Protein AF-A0A8H7Y942-F1 (afdb_monomer_lite)

pLDDT: mean 70.67, std 13.27, range [39.62, 90.75]

Structure (mmCIF, N/CA/C/O backbone):
data_AF-A0A8H7Y942-F1
#
_entry.id   AF-A0A8H7Y942-F1
#
loop_
_atom_site.group_PDB
_atom_site.id
_atom_site.type_symbol
_atom_site.label_atom_id
_atom_site.label_alt_id
_atom_site.label_comp_id
_atom_site.label_asym_id
_atom_site.label_entity_id
_atom_site.label_seq_id
_atom_site.pdbx_PDB_ins_code
_atom_site.Cartn_x
_atom_site.Cartn_y
_atom_site.Cartn_z
_atom_site.occupancy
_atom_site.B_iso_or_equiv
_atom_site.auth_seq_id
_atom_site.auth_comp_id
_atom_site.auth_asym_id
_atom_site.auth_atom_id
_atom_site.pdbx_PDB_model_num
ATOM 1 N N . MET A 1 1 ? -11.564 6.319 -14.218 1.00 43.53 1 MET A N 1
ATOM 2 C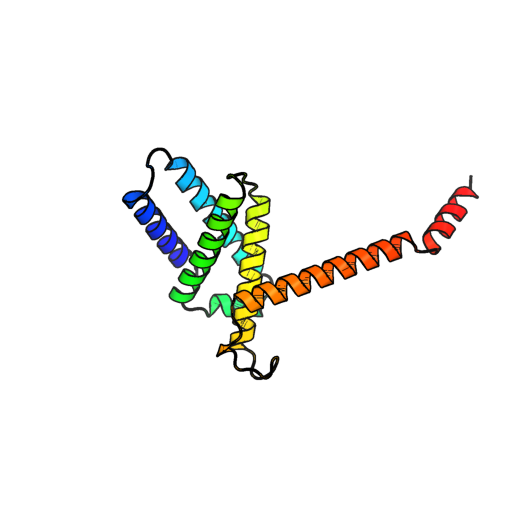 CA . MET A 1 1 ? -12.422 5.950 -13.073 1.00 43.53 1 MET A CA 1
ATOM 3 C C . MET A 1 1 ? -11.666 6.272 -11.795 1.00 43.53 1 MET A C 1
ATOM 5 O O . MET A 1 1 ? -10.476 5.981 -11.732 1.00 43.53 1 MET A O 1
ATOM 9 N N . SER A 1 2 ? -12.303 6.949 -10.839 1.00 56.00 2 SER A N 1
ATOM 10 C CA . SER A 1 2 ? -11.677 7.328 -9.568 1.00 56.00 2 SER A CA 1
ATOM 11 C C . SER A 1 2 ? -11.682 6.126 -8.617 1.00 56.00 2 SER A C 1
ATOM 13 O O . SER A 1 2 ? -12.746 5.606 -8.289 1.00 56.00 2 SER A O 1
ATOM 15 N N . TYR A 1 3 ? -10.504 5.684 -8.172 1.00 66.38 3 TYR A N 1
ATOM 16 C CA . TYR A 1 3 ? -10.335 4.639 -7.148 1.00 66.38 3 TYR A CA 1
ATOM 17 C C . TYR A 1 3 ? -10.719 5.126 -5.737 1.00 66.38 3 TYR A C 1
ATOM 19 O O . TYR A 1 3 ? -10.577 4.378 -4.776 1.00 66.38 3 TYR A O 1
ATOM 27 N N . SER A 1 4 ? -11.225 6.362 -5.614 1.00 75.56 4 SER A N 1
ATOM 28 C CA . SER A 1 4 ? -11.702 6.943 -4.355 1.00 75.56 4 SER A CA 1
ATOM 29 C C . SER A 1 4 ? -12.728 6.053 -3.664 1.00 75.56 4 SER A C 1
ATOM 31 O O . SER A 1 4 ? -12.601 5.826 -2.472 1.00 75.56 4 SER A O 1
ATOM 33 N N . HIS A 1 5 ? -13.676 5.475 -4.406 1.00 85.69 5 HIS A N 1
ATOM 34 C CA . HIS A 1 5 ? -14.710 4.623 -3.815 1.00 85.69 5 HIS A CA 1
ATOM 35 C C . HIS A 1 5 ? -14.133 3.349 -3.166 1.00 85.69 5 HIS A C 1
ATOM 37 O O . HIS A 1 5 ? -14.546 2.983 -2.073 1.00 85.69 5 HIS A O 1
ATOM 43 N N . VAL A 1 6 ? -13.115 2.725 -3.780 1.00 87.25 6 VAL A N 1
ATOM 44 C CA . VAL A 1 6 ? -12.409 1.565 -3.202 1.00 87.25 6 VAL A CA 1
ATOM 45 C C . VAL A 1 6 ? -11.711 1.951 -1.900 1.00 87.25 6 VAL A C 1
ATOM 47 O O . VAL A 1 6 ? -11.745 1.204 -0.926 1.00 87.25 6 VAL A O 1
ATOM 50 N N . MET A 1 7 ? -11.086 3.131 -1.868 1.00 86.25 7 MET A N 1
ATOM 51 C CA . MET A 1 7 ? -10.470 3.652 -0.647 1.00 86.25 7 MET A CA 1
ATOM 52 C C . MET A 1 7 ? -11.530 3.913 0.425 1.00 86.25 7 MET A C 1
ATOM 54 O O . MET A 1 7 ? -11.342 3.506 1.564 1.00 86.25 7 MET A O 1
ATOM 58 N N . ASP A 1 8 ? -12.658 4.526 0.076 1.00 89.25 8 ASP A N 1
ATOM 59 C CA . ASP A 1 8 ? -13.740 4.809 1.023 1.00 89.25 8 ASP A CA 1
ATOM 60 C C . ASP A 1 8 ? -14.307 3.518 1.642 1.00 89.25 8 ASP A C 1
ATOM 62 O O . ASP A 1 8 ? -14.486 3.448 2.860 1.00 89.25 8 ASP A O 1
ATOM 66 N N . GLU A 1 9 ? -14.486 2.460 0.844 1.00 90.56 9 GLU A N 1
ATOM 67 C CA . GLU A 1 9 ? -14.875 1.135 1.344 1.00 90.56 9 GLU A CA 1
ATOM 68 C C . GLU A 1 9 ? -13.851 0.541 2.316 1.00 90.56 9 GLU A C 1
ATOM 70 O O . GLU A 1 9 ? -14.219 0.068 3.391 1.00 90.56 9 GLU A O 1
ATOM 75 N N . ILE A 1 10 ? -12.559 0.583 1.974 1.00 90.75 10 ILE A N 1
ATOM 76 C CA . ILE A 1 10 ? -11.488 0.084 2.852 1.00 90.75 10 ILE A CA 1
ATOM 77 C C . ILE A 1 10 ? -11.493 0.831 4.183 1.00 90.75 10 ILE A C 1
ATOM 79 O O . ILE A 1 10 ? -11.322 0.226 5.240 1.00 90.75 10 ILE A O 1
ATOM 83 N N . PHE A 1 11 ? -11.690 2.147 4.148 1.00 88.38 11 PHE A N 1
ATOM 84 C CA . PHE A 1 11 ? -11.738 2.970 5.352 1.00 88.38 11 PHE A CA 1
ATOM 85 C C . PHE A 1 11 ? -12.940 2.631 6.218 1.00 88.38 11 PHE A C 1
ATOM 87 O O . PHE A 1 11 ? -12.789 2.473 7.430 1.00 88.38 11 PHE A O 1
ATOM 94 N N . ALA A 1 12 ? -14.109 2.465 5.601 1.00 89.12 12 ALA A N 1
ATOM 95 C CA . ALA A 1 12 ? -15.311 2.038 6.298 1.00 89.12 12 ALA A CA 1
ATOM 96 C C . ALA A 1 12 ? -15.106 0.673 6.975 1.00 89.12 12 ALA A C 1
ATOM 98 O O . ALA A 1 12 ? -15.397 0.531 8.162 1.00 89.12 12 ALA A O 1
ATOM 99 N N . GLU A 1 13 ? -14.528 -0.305 6.271 1.00 90.50 13 GLU A N 1
ATOM 100 C CA . GLU A 1 13 ? -14.240 -1.637 6.821 1.00 90.50 13 GLU A CA 1
ATOM 101 C C . GLU A 1 13 ? -13.231 -1.599 7.971 1.00 90.50 13 GLU A C 1
ATOM 103 O O . GLU A 1 13 ? -13.419 -2.258 8.995 1.00 90.50 13 GLU A O 1
ATOM 108 N N . ARG A 1 14 ? -12.159 -0.816 7.829 1.00 88.44 14 ARG A N 1
ATOM 109 C CA . ARG A 1 14 ? -11.140 -0.653 8.874 1.00 88.44 14 ARG A CA 1
ATOM 110 C C . ARG A 1 14 ? -11.722 0.002 10.118 1.00 88.44 14 ARG A C 1
ATOM 112 O O . ARG A 1 14 ? -11.481 -0.476 11.224 1.00 88.44 14 ARG A O 1
ATOM 119 N N . ASN A 1 15 ? -12.516 1.054 9.946 1.00 87.75 15 ASN A N 1
ATOM 120 C CA . ASN A 1 15 ? -13.180 1.715 11.061 1.00 87.75 15 ASN A CA 1
ATOM 121 C C . ASN A 1 15 ? -14.203 0.789 11.723 1.00 87.75 15 ASN A C 1
ATOM 123 O O . ASN A 1 15 ? -14.189 0.682 12.941 1.00 87.75 15 ASN A O 1
ATOM 127 N N . ALA A 1 16 ? -14.998 0.038 10.956 1.00 87.75 16 ALA A N 1
ATOM 128 C CA . ALA A 1 16 ? -15.921 -0.954 11.509 1.00 87.75 16 ALA A CA 1
ATOM 129 C C . ALA A 1 16 ? -15.196 -2.026 12.346 1.00 87.75 16 ALA A C 1
ATOM 131 O O . ALA A 1 16 ? -15.650 -2.370 13.436 1.00 87.75 16 ALA A O 1
ATOM 132 N N . ARG A 1 17 ? -14.029 -2.508 11.895 1.00 86.75 17 ARG A N 1
ATOM 133 C CA . ARG A 1 17 ? -13.192 -3.428 12.688 1.00 86.75 17 ARG A CA 1
ATOM 134 C C . ARG A 1 17 ? -12.679 -2.785 13.975 1.00 86.75 17 ARG A C 1
ATOM 136 O O . ARG A 1 17 ? -12.650 -3.450 15.005 1.00 86.75 17 ARG A O 1
ATOM 143 N N . PHE A 1 18 ? -12.288 -1.512 13.934 1.00 86.00 18 PHE A N 1
ATOM 144 C CA . PHE A 1 18 ? -11.877 -0.783 15.133 1.00 86.00 18 PHE A CA 1
ATOM 145 C C . PHE A 1 18 ? -13.041 -0.558 16.105 1.00 86.00 18 PHE A C 1
ATOM 147 O O . PHE A 1 18 ? -12.851 -0.702 17.305 1.00 86.00 18 PHE A O 1
ATOM 154 N N . GLU A 1 19 ? -14.250 -0.275 15.618 1.00 86.75 19 GLU A N 1
ATOM 155 C CA . GLU A 1 19 ? -15.450 -0.207 16.467 1.00 86.75 19 GLU A CA 1
ATOM 156 C C . GLU A 1 19 ? -15.753 -1.544 17.153 1.00 86.75 19 GLU A C 1
ATOM 158 O O . GLU A 1 19 ? -16.246 -1.570 18.275 1.00 86.75 19 GLU A O 1
ATOM 163 N N . GLN A 1 20 ? -15.459 -2.660 16.484 1.00 88.88 20 GLN A N 1
ATOM 164 C CA . GLN A 1 20 ? -15.760 -3.994 16.995 1.00 88.88 20 GLN A CA 1
ATOM 165 C C . GLN A 1 20 ? -14.692 -4.541 17.957 1.00 88.88 20 GLN A C 1
ATOM 167 O O . GLN A 1 20 ? -15.027 -5.264 18.894 1.00 88.88 20 GLN A O 1
ATOM 172 N N . TYR A 1 21 ? -13.413 -4.242 17.710 1.00 85.12 21 TYR A N 1
ATOM 173 C CA . TYR A 1 21 ? -12.281 -4.890 18.391 1.00 85.12 21 TYR A CA 1
ATOM 174 C C . TYR A 1 21 ? -11.227 -3.917 18.940 1.00 85.12 21 TYR A C 1
ATOM 176 O O . TYR A 1 21 ? -10.249 -4.346 19.553 1.00 85.12 21 TYR A O 1
ATOM 184 N N . GLY A 1 22 ? -11.365 -2.621 18.670 1.00 80.06 22 GLY A N 1
ATOM 185 C CA . GLY A 1 22 ? -10.378 -1.605 19.010 1.00 80.06 22 GLY A CA 1
ATOM 186 C C . GLY A 1 22 ? -10.421 -1.166 20.473 1.00 80.06 22 GLY A C 1
ATOM 187 O O . GLY A 1 22 ? -11.386 -1.376 21.200 1.00 80.06 22 GLY A O 1
ATOM 188 N N . ILE A 1 23 ? -9.346 -0.501 20.897 1.00 86.88 23 ILE A N 1
ATOM 189 C CA . ILE A 1 23 ? -9.278 0.204 22.183 1.00 86.88 23 ILE A CA 1
ATOM 190 C C . ILE A 1 23 ? -9.748 1.636 21.923 1.00 86.88 23 ILE A C 1
ATOM 192 O O . ILE A 1 23 ? -9.014 2.412 21.309 1.00 86.88 23 ILE A O 1
ATOM 196 N N . HIS A 1 24 ? -10.967 1.983 22.342 1.00 79.62 24 HIS A N 1
ATOM 197 C CA . HIS A 1 24 ? -11.616 3.254 21.991 1.00 79.62 24 HIS A CA 1
ATOM 198 C C . HIS A 1 24 ? -10.820 4.491 22.438 1.00 79.62 24 HIS A C 1
ATOM 200 O O . HIS A 1 24 ? -10.828 5.503 21.740 1.00 79.62 24 HIS A O 1
ATOM 206 N N . GLU A 1 25 ? -10.058 4.401 23.527 1.00 83.44 25 GLU A N 1
ATOM 207 C CA . GLU A 1 25 ? -9.155 5.449 24.020 1.00 83.44 25 GLU A CA 1
ATOM 208 C C . GLU A 1 25 ? -8.029 5.780 23.024 1.00 83.44 25 GLU A C 1
ATOM 210 O O . GLU A 1 25 ? -7.430 6.850 23.091 1.00 83.44 25 GLU A O 1
ATOM 215 N N . LYS A 1 26 ? -7.751 4.885 22.067 1.00 83.94 26 LYS A N 1
ATOM 216 C CA . LYS A 1 26 ? -6.780 5.085 20.979 1.00 83.94 26 LYS A CA 1
ATOM 217 C C . LYS A 1 26 ? -7.424 5.535 19.664 1.00 83.94 26 LYS A C 1
ATOM 219 O O . LYS A 1 26 ? -6.734 5.586 18.648 1.00 83.94 26 LYS A O 1
ATOM 224 N N . ARG A 1 27 ? -8.722 5.865 19.647 1.00 84.38 27 ARG A N 1
ATOM 225 C CA . ARG A 1 27 ? -9.469 6.223 18.423 1.00 84.38 27 ARG A CA 1
ATOM 226 C C . ARG A 1 27 ? -8.834 7.364 17.640 1.00 84.38 27 ARG A C 1
ATOM 228 O O . ARG A 1 27 ? -8.761 7.296 16.420 1.00 84.38 27 ARG A O 1
ATOM 235 N N . GLU A 1 28 ? -8.363 8.395 18.328 1.00 84.94 28 GLU A N 1
ATOM 236 C CA . GLU A 1 28 ? -7.724 9.541 17.678 1.00 84.94 28 GLU A CA 1
ATOM 237 C C . GLU A 1 28 ? -6.432 9.129 16.956 1.00 84.94 28 GLU A C 1
ATOM 239 O O . GLU A 1 28 ? -6.238 9.455 15.788 1.00 84.94 28 GLU A O 1
ATOM 244 N N . GLN A 1 29 ? -5.596 8.316 17.610 1.00 82.38 29 GLN A N 1
ATOM 245 C CA . GLN A 1 29 ? -4.364 7.776 17.023 1.00 82.38 29 GLN A CA 1
ATOM 246 C C . GLN A 1 29 ? -4.660 6.837 15.847 1.00 82.38 29 GLN A C 1
ATOM 248 O O . GLN A 1 29 ? -3.972 6.884 14.830 1.00 82.38 29 GLN A O 1
ATOM 253 N N . TRP A 1 30 ? -5.699 6.008 15.972 1.00 84.56 30 TRP A N 1
ATOM 254 C CA . TRP A 1 30 ? -6.171 5.125 14.908 1.00 84.56 30 TRP A CA 1
ATOM 255 C C . TRP A 1 30 ? -6.632 5.908 13.675 1.00 84.56 30 TRP A C 1
ATOM 257 O O . TRP A 1 30 ? -6.202 5.610 12.561 1.00 84.56 30 TRP A O 1
ATOM 267 N N . ASN A 1 31 ? -7.462 6.934 13.872 1.00 86.06 31 ASN A N 1
ATOM 268 C CA . ASN A 1 31 ? -7.957 7.777 12.787 1.00 86.06 31 ASN A CA 1
ATOM 269 C C . ASN A 1 31 ? -6.810 8.519 12.094 1.00 86.06 31 ASN A C 1
ATOM 271 O O . ASN A 1 31 ? -6.709 8.455 10.871 1.00 86.06 31 ASN A O 1
ATOM 275 N N . ALA A 1 32 ? -5.902 9.132 12.862 1.00 84.06 32 ALA A N 1
ATOM 276 C CA . ALA A 1 32 ? -4.732 9.819 12.317 1.00 84.06 32 ALA A CA 1
ATOM 277 C C . ALA A 1 32 ? -3.833 8.874 11.501 1.00 84.06 32 ALA A C 1
ATOM 279 O O . ALA A 1 32 ? -3.349 9.228 10.425 1.00 84.06 32 ALA A O 1
ATOM 280 N N . TYR A 1 33 ? -3.634 7.646 11.985 1.00 82.69 33 TYR A N 1
ATOM 281 C CA . TYR A 1 33 ? -2.861 6.636 11.267 1.00 82.69 33 TYR A CA 1
ATOM 282 C C . TYR A 1 33 ? -3.550 6.187 9.973 1.00 82.69 33 TYR A C 1
ATOM 284 O O . TYR A 1 33 ? -2.908 6.093 8.926 1.00 82.69 33 TYR A O 1
ATOM 292 N N . ASN A 1 34 ? -4.865 5.968 10.015 1.00 85.62 34 ASN A N 1
ATOM 293 C CA . ASN A 1 34 ? -5.646 5.652 8.825 1.00 85.62 34 ASN A CA 1
ATOM 294 C C . ASN A 1 34 ? -5.569 6.785 7.793 1.00 85.62 34 ASN A C 1
ATOM 296 O O . ASN A 1 34 ? -5.236 6.528 6.642 1.00 85.62 34 ASN A O 1
ATOM 300 N N . GLU A 1 35 ? -5.798 8.041 8.170 1.00 87.06 35 GLU A N 1
ATOM 301 C CA . GLU A 1 35 ? -5.684 9.184 7.246 1.00 87.06 35 GLU A CA 1
ATOM 302 C C . GLU A 1 35 ? -4.292 9.295 6.608 1.00 87.06 35 GLU A C 1
ATOM 304 O O . GLU A 1 35 ? -4.156 9.584 5.411 1.00 87.06 35 GLU A O 1
ATOM 309 N N . LEU A 1 36 ? -3.247 8.996 7.380 1.00 85.06 36 LEU A N 1
ATOM 310 C CA . LEU A 1 36 ? -1.880 8.956 6.880 1.00 85.06 36 LEU A CA 1
ATOM 311 C C . LEU A 1 36 ? -1.671 7.846 5.834 1.00 85.06 36 LEU A C 1
ATOM 313 O O . LEU A 1 36 ? -1.055 8.098 4.796 1.00 85.06 36 LEU A O 1
ATOM 317 N N . LEU A 1 37 ? -2.214 6.643 6.057 1.00 86.38 37 LEU A N 1
ATOM 318 C CA . LEU A 1 37 ? -2.196 5.566 5.059 1.00 86.38 37 LEU A CA 1
ATOM 319 C C . LEU A 1 37 ? -2.930 5.981 3.775 1.00 86.38 37 LEU A C 1
ATOM 321 O O . LEU A 1 37 ? -2.403 5.766 2.681 1.00 86.38 37 LEU A O 1
ATOM 325 N N . ARG A 1 38 ? -4.101 6.632 3.901 1.00 87.88 38 ARG A N 1
ATOM 326 C CA . ARG A 1 38 ? -4.892 7.121 2.754 1.00 87.88 38 ARG A CA 1
ATOM 327 C C . ARG A 1 38 ? -4.088 8.062 1.880 1.00 87.88 38 ARG A C 1
ATOM 329 O O . ARG A 1 38 ? -3.880 7.794 0.700 1.00 87.88 38 ARG A O 1
ATOM 336 N N . SER A 1 39 ? -3.657 9.164 2.489 1.00 86.31 39 SER A N 1
ATOM 337 C CA . SER A 1 39 ? -2.993 10.268 1.806 1.00 86.31 39 SER A CA 1
ATOM 338 C C . SER A 1 39 ? -1.712 9.781 1.144 1.00 86.31 39 SER A C 1
ATOM 340 O O . SER A 1 39 ? -1.460 10.074 -0.023 1.00 86.31 39 SER A O 1
ATOM 342 N N . THR A 1 40 ? -0.956 8.933 1.840 1.00 85.56 40 THR A N 1
ATOM 343 C CA . THR A 1 40 ? 0.271 8.358 1.295 1.00 85.56 40 THR A CA 1
ATOM 344 C C . THR A 1 40 ? 0.002 7.432 0.109 1.00 85.56 40 THR A C 1
ATOM 346 O O . THR A 1 40 ? 0.723 7.489 -0.890 1.00 85.56 40 THR A O 1
ATOM 349 N N . PHE A 1 41 ? -1.028 6.584 0.180 1.00 86.06 41 PHE A N 1
ATOM 350 C CA . PHE A 1 41 ? -1.390 5.715 -0.938 1.00 86.06 41 PHE A CA 1
ATOM 351 C C . PHE A 1 41 ? -1.843 6.526 -2.158 1.00 86.06 41 PHE A C 1
ATOM 353 O O . PHE A 1 41 ? -1.386 6.275 -3.274 1.00 86.06 41 PHE A O 1
ATOM 360 N N . GLU A 1 42 ? -2.698 7.529 -1.949 1.00 85.88 42 GLU A N 1
ATOM 361 C CA . GLU A 1 42 ? -3.175 8.425 -3.005 1.00 85.88 42 GLU A CA 1
ATOM 362 C C . GLU A 1 42 ? -2.006 9.146 -3.693 1.00 85.88 42 GLU A C 1
ATOM 364 O O . GLU A 1 42 ? -1.898 9.100 -4.920 1.00 85.88 42 GLU A O 1
ATOM 369 N N . GLU A 1 43 ? -1.072 9.710 -2.922 1.00 84.19 43 GLU A N 1
ATOM 370 C CA . GLU A 1 43 ? 0.158 10.324 -3.440 1.00 84.19 43 GLU A CA 1
ATOM 371 C C . GLU A 1 43 ? 1.013 9.345 -4.259 1.00 84.19 43 GLU A C 1
ATOM 373 O O . GLU A 1 43 ? 1.571 9.714 -5.302 1.00 84.19 43 GLU A O 1
ATOM 378 N N . CYS A 1 44 ? 1.118 8.090 -3.809 1.00 80.81 44 CYS A N 1
ATOM 379 C CA . CYS A 1 44 ? 1.829 7.051 -4.545 1.00 80.81 44 CYS A CA 1
ATOM 380 C C . CYS A 1 44 ? 1.141 6.764 -5.886 1.00 80.81 44 CYS A C 1
ATOM 382 O O . CYS A 1 44 ? 1.801 6.757 -6.923 1.00 80.81 44 CYS A O 1
ATOM 384 N N . ILE A 1 45 ? -0.182 6.598 -5.921 1.00 78.56 45 ILE A N 1
ATOM 385 C CA . ILE A 1 45 ? -0.905 6.368 -7.180 1.00 78.56 45 ILE A CA 1
ATOM 386 C C . ILE A 1 45 ? -0.784 7.562 -8.138 1.00 78.56 45 ILE A C 1
ATOM 388 O O . ILE A 1 45 ? -0.570 7.361 -9.338 1.00 78.56 45 ILE A O 1
ATOM 392 N N . GLU A 1 46 ? -0.828 8.799 -7.634 1.00 80.44 46 GLU A N 1
ATOM 393 C CA . GLU A 1 46 ? -0.559 9.998 -8.443 1.00 80.44 46 GLU A CA 1
ATOM 394 C C . GLU A 1 46 ? 0.843 9.973 -9.074 1.00 80.44 46 GLU A C 1
ATOM 396 O O . GLU A 1 46 ? 1.030 10.370 -10.226 1.00 80.44 46 GLU A O 1
ATOM 401 N N . HIS A 1 47 ? 1.850 9.446 -8.373 1.00 74.25 47 HIS A N 1
ATOM 402 C CA . HIS A 1 47 ? 3.182 9.270 -8.954 1.00 74.25 47 HIS A CA 1
ATOM 403 C C . HIS A 1 47 ? 3.224 8.223 -10.078 1.00 74.25 47 HIS A C 1
ATOM 405 O O . HIS A 1 47 ? 3.983 8.399 -11.037 1.00 74.25 47 HIS A O 1
ATOM 411 N N . ILE A 1 48 ? 2.414 7.162 -10.009 1.00 70.12 48 ILE A N 1
ATOM 412 C CA . ILE A 1 48 ? 2.327 6.138 -11.068 1.00 70.12 48 ILE A CA 1
ATOM 413 C C . ILE A 1 48 ? 1.644 6.669 -12.329 1.00 70.12 48 ILE A C 1
ATOM 415 O O . ILE A 1 48 ? 1.992 6.232 -13.423 1.00 70.12 48 ILE A O 1
ATOM 419 N N . LYS A 1 49 ? 0.762 7.670 -12.221 1.00 69.25 49 LYS A N 1
ATOM 420 C CA . LYS A 1 49 ? 0.156 8.349 -13.385 1.00 69.25 49 LYS A CA 1
ATOM 421 C C . LYS A 1 49 ? 1.174 9.058 -14.288 1.00 69.25 49 LYS A C 1
ATOM 423 O O . LYS A 1 49 ? 0.837 9.458 -15.401 1.00 69.25 49 LYS A O 1
ATOM 428 N N . ARG A 1 50 ? 2.422 9.243 -13.837 1.00 69.06 50 ARG A N 1
ATOM 429 C CA . ARG A 1 50 ? 3.444 9.980 -14.591 1.00 69.06 50 ARG A CA 1
ATOM 430 C C . ARG A 1 50 ? 3.885 9.236 -15.868 1.00 69.06 50 ARG A C 1
ATOM 432 O O . ARG A 1 50 ? 3.974 8.007 -15.873 1.00 69.06 50 ARG A O 1
ATOM 439 N N . PRO A 1 51 ? 4.307 9.956 -16.930 1.00 51.78 51 PRO A N 1
ATOM 440 C CA . PRO A 1 51 ? 4.574 9.392 -18.266 1.00 51.78 51 PRO A CA 1
ATOM 441 C C . PRO A 1 51 ? 5.653 8.302 -18.349 1.00 51.78 51 PRO A C 1
ATOM 443 O O . PRO A 1 51 ? 5.766 7.615 -19.357 1.00 51.78 51 PRO A O 1
ATOM 446 N N . ARG A 1 52 ? 6.482 8.129 -17.315 1.00 58.06 52 ARG A N 1
ATOM 447 C CA . ARG A 1 52 ? 7.523 7.086 -17.275 1.00 58.06 52 ARG A CA 1
ATOM 448 C C . ARG A 1 52 ? 7.003 5.727 -16.783 1.00 58.06 52 ARG A C 1
ATOM 450 O O . ARG A 1 52 ? 7.735 4.747 -16.865 1.00 58.06 52 ARG A O 1
ATOM 457 N N . ALA A 1 53 ? 5.757 5.656 -16.306 1.00 60.69 53 ALA A N 1
ATOM 458 C CA . ALA A 1 53 ? 5.147 4.463 -15.711 1.00 60.69 53 ALA A CA 1
ATOM 459 C C . ALA A 1 53 ? 3.850 4.016 -16.422 1.00 60.69 53 ALA A C 1
ATOM 461 O O . ALA A 1 53 ? 3.037 3.306 -15.834 1.00 60.69 53 ALA A O 1
ATOM 462 N N . VAL A 1 54 ? 3.669 4.372 -17.704 1.00 65.12 54 VAL A N 1
ATOM 463 C CA . VAL A 1 54 ? 2.428 4.139 -18.482 1.00 65.12 54 VAL A CA 1
ATOM 464 C C . VAL A 1 54 ? 1.925 2.695 -18.397 1.00 65.12 54 VAL A C 1
ATOM 466 O O . VAL A 1 54 ? 0.742 2.486 -18.166 1.00 65.12 54 VAL A O 1
ATOM 469 N N . LYS A 1 55 ? 2.804 1.688 -18.506 1.00 64.75 55 LYS A N 1
ATOM 470 C CA . LYS A 1 55 ? 2.400 0.269 -18.415 1.00 64.75 55 LYS A CA 1
ATOM 471 C C . LYS A 1 55 ? 1.844 -0.100 -17.036 1.00 64.75 55 LYS A C 1
ATOM 473 O O . LYS A 1 55 ? 0.853 -0.818 -16.948 1.00 64.75 55 LYS A O 1
ATOM 478 N N . SER A 1 56 ? 2.469 0.403 -15.974 1.00 67.50 56 SER A N 1
ATOM 479 C CA . SER A 1 56 ? 2.044 0.176 -14.590 1.00 67.50 56 SER A CA 1
ATOM 480 C C . SER A 1 56 ? 0.743 0.915 -14.278 1.00 67.50 56 SER A C 1
ATOM 482 O O . SER A 1 56 ? -0.132 0.358 -13.621 1.00 67.50 56 SER A O 1
ATOM 484 N N . PHE A 1 57 ? 0.579 2.134 -14.800 1.00 71.25 57 PHE A N 1
ATOM 485 C CA . PHE A 1 57 ? -0.657 2.900 -14.659 1.00 71.25 57 PHE A CA 1
ATOM 486 C C . PHE A 1 57 ? -1.829 2.295 -15.438 1.00 71.25 57 PHE A C 1
ATOM 488 O O . PHE A 1 57 ? -2.937 2.212 -14.911 1.00 71.25 57 PHE A O 1
ATOM 495 N N . GLN A 1 58 ? -1.592 1.841 -16.670 1.00 69.94 58 GLN A N 1
ATOM 496 C CA . GLN A 1 58 ? -2.601 1.153 -17.473 1.00 69.94 58 GLN A CA 1
ATOM 497 C C . GLN A 1 58 ? -3.058 -0.126 -16.769 1.00 69.94 58 GLN A C 1
ATOM 499 O O . GLN A 1 58 ? -4.251 -0.364 -16.639 1.00 69.94 58 GLN A O 1
ATOM 504 N N . TYR A 1 59 ? -2.117 -0.903 -16.221 1.00 72.12 59 TYR A N 1
ATOM 505 C CA . TYR A 1 59 ? -2.457 -2.073 -15.419 1.00 72.12 59 TYR A CA 1
ATOM 506 C C . TYR A 1 59 ? -3.304 -1.711 -14.193 1.00 72.12 59 TYR A C 1
ATOM 508 O O . TYR A 1 59 ? -4.351 -2.313 -13.979 1.00 72.12 59 TYR A O 1
ATOM 516 N N . TRP A 1 60 ? -2.882 -0.709 -13.417 1.00 76.50 60 TRP A N 1
ATOM 517 C CA . TRP A 1 60 ? -3.642 -0.227 -12.262 1.00 76.50 60 TRP A CA 1
ATOM 518 C C . TRP A 1 60 ? -5.064 0.209 -12.635 1.00 76.50 60 TRP A C 1
ATOM 520 O O . TRP A 1 60 ? -6.018 -0.083 -11.917 1.00 76.50 60 TRP A O 1
ATOM 530 N N . SER A 1 61 ? -5.209 0.890 -13.771 1.00 76.31 61 SER A N 1
ATOM 531 C CA . SER A 1 61 ? -6.500 1.379 -14.260 1.00 76.31 61 SER A CA 1
ATOM 532 C C . SER A 1 61 ? -7.419 0.246 -14.717 1.00 76.31 61 SER A C 1
ATOM 534 O O . SER A 1 61 ? -8.623 0.327 -14.486 1.00 76.31 61 SER A O 1
ATOM 536 N N . ASP A 1 62 ? -6.849 -0.803 -15.314 1.00 75.88 62 ASP A N 1
ATOM 537 C CA . ASP A 1 62 ? -7.574 -1.966 -15.840 1.00 75.88 62 ASP A CA 1
ATOM 538 C C . ASP A 1 62 ? -7.927 -3.003 -14.753 1.00 75.88 62 ASP A C 1
ATOM 540 O O . ASP A 1 62 ? -8.683 -3.939 -15.014 1.00 75.88 62 ASP A O 1
ATOM 544 N N . LEU A 1 63 ? -7.371 -2.878 -13.541 1.00 75.75 63 LEU A N 1
ATOM 545 C CA . LEU A 1 63 ? -7.683 -3.781 -12.433 1.00 75.75 63 LEU A CA 1
ATOM 546 C C . LEU A 1 63 ? -9.164 -3.665 -12.023 1.00 75.75 63 LEU A C 1
ATOM 548 O O . LEU A 1 63 ? -9.644 -2.548 -11.806 1.00 75.75 63 LEU A O 1
ATOM 552 N N . PRO A 1 64 ? -9.864 -4.796 -11.811 1.00 81.81 64 PRO A N 1
ATOM 553 C CA . PRO A 1 64 ? -11.151 -4.809 -11.122 1.00 81.81 64 PRO A CA 1
ATOM 554 C C . PRO A 1 64 ? -11.035 -4.221 -9.715 1.00 81.81 64 PRO A C 1
ATOM 556 O O . PRO A 1 64 ? -9.999 -4.378 -9.061 1.00 81.81 64 PRO A O 1
ATOM 559 N N . ASP A 1 65 ? -12.098 -3.587 -9.232 1.00 82.75 65 ASP A N 1
ATOM 560 C CA . ASP A 1 65 ? -12.087 -2.898 -7.940 1.00 82.75 65 ASP A CA 1
ATOM 561 C C . ASP A 1 65 ? -11.843 -3.854 -6.761 1.00 82.75 65 ASP A C 1
ATOM 563 O O . ASP A 1 65 ? -11.045 -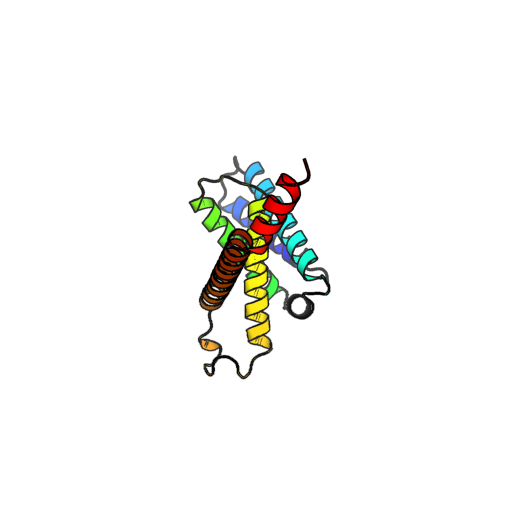3.520 -5.889 1.00 82.75 65 ASP A O 1
ATOM 567 N N . ASP A 1 66 ? -12.342 -5.094 -6.811 1.00 76.94 66 ASP A N 1
ATOM 568 C CA . ASP A 1 66 ? -12.021 -6.142 -5.823 1.00 76.94 66 ASP A CA 1
ATOM 569 C C . ASP A 1 66 ? -10.515 -6.435 -5.736 1.00 76.94 66 ASP A C 1
ATOM 571 O O . ASP A 1 66 ? -9.947 -6.607 -4.654 1.00 76.94 66 ASP A O 1
ATOM 575 N N . ASN A 1 67 ? -9.832 -6.450 -6.883 1.00 78.50 67 ASN A N 1
ATOM 576 C CA . ASN A 1 67 ? -8.392 -6.688 -6.928 1.00 78.50 67 ASN A CA 1
ATOM 577 C C . ASN A 1 67 ? -7.604 -5.458 -6.466 1.00 78.50 67 ASN A C 1
ATOM 579 O O . ASN A 1 67 ? -6.568 -5.618 -5.818 1.00 78.50 67 ASN A O 1
ATOM 583 N N . LYS A 1 68 ? -8.082 -4.240 -6.764 1.00 82.19 68 LYS A N 1
ATOM 584 C CA . LYS A 1 68 ? -7.510 -3.009 -6.191 1.00 82.19 68 LYS A CA 1
ATOM 585 C C . LYS A 1 68 ? -7.659 -3.020 -4.674 1.00 82.19 68 LYS A C 1
ATOM 587 O O . LYS A 1 68 ? -6.689 -2.752 -3.974 1.00 82.19 68 LYS A O 1
ATOM 592 N N . LYS A 1 69 ? -8.840 -3.392 -4.176 1.00 84.00 69 LYS A N 1
ATOM 593 C CA . LYS A 1 69 ? -9.158 -3.470 -2.751 1.00 84.00 69 LYS A CA 1
ATOM 594 C C . LYS A 1 69 ? -8.231 -4.426 -2.020 1.00 84.00 69 LYS A C 1
ATOM 596 O O . LYS A 1 69 ? -7.575 -4.035 -1.057 1.00 84.00 69 LYS A O 1
ATOM 601 N N . LYS A 1 70 ? -8.122 -5.656 -2.530 1.00 80.81 70 LYS A N 1
ATOM 602 C CA . LYS A 1 70 ? -7.215 -6.677 -1.999 1.00 80.81 70 LYS A CA 1
ATOM 603 C C . LYS A 1 70 ? -5.775 -6.169 -1.926 1.00 80.81 70 LYS A C 1
ATOM 605 O O . LYS A 1 70 ? -5.137 -6.286 -0.888 1.00 80.81 70 LYS A O 1
ATOM 610 N N . PHE A 1 71 ? -5.294 -5.559 -3.003 1.00 81.06 71 PHE A N 1
ATOM 611 C CA . PHE A 1 71 ? -3.942 -5.019 -3.073 1.00 81.06 71 PHE A CA 1
ATOM 612 C C . PHE A 1 71 ? -3.672 -3.909 -2.044 1.00 81.06 71 PHE A C 1
ATOM 614 O O . PHE A 1 71 ? -2.646 -3.925 -1.365 1.00 81.06 71 PHE A O 1
ATOM 621 N N . ILE A 1 72 ? -4.591 -2.952 -1.902 1.00 85.19 72 ILE A N 1
ATOM 622 C CA . ILE A 1 72 ? -4.447 -1.855 -0.934 1.00 85.19 72 ILE A CA 1
ATOM 623 C C . ILE A 1 72 ? -4.399 -2.417 0.494 1.00 85.19 72 ILE A C 1
ATOM 625 O O . ILE A 1 72 ? -3.553 -2.012 1.292 1.00 85.19 72 ILE A O 1
ATOM 629 N N . LEU A 1 73 ? -5.264 -3.390 0.803 1.00 83.38 73 LEU A N 1
ATOM 630 C CA . LEU A 1 73 ? -5.283 -4.066 2.101 1.00 83.38 73 LEU A CA 1
ATOM 631 C C . LEU A 1 73 ? -3.984 -4.835 2.386 1.00 83.38 73 LEU A C 1
ATOM 633 O O . LEU A 1 73 ? -3.506 -4.796 3.517 1.00 83.38 73 LEU A O 1
ATOM 637 N N . GLU A 1 74 ? -3.395 -5.496 1.385 1.00 82.00 74 GLU A N 1
ATOM 638 C CA . GLU A 1 74 ? -2.102 -6.184 1.521 1.00 82.00 74 GLU A CA 1
ATOM 639 C C . GLU A 1 74 ? -0.968 -5.205 1.864 1.00 82.00 74 GLU A C 1
ATOM 641 O O . GLU A 1 74 ? -0.175 -5.481 2.765 1.00 82.00 74 GLU A O 1
ATOM 646 N N . ILE A 1 75 ? -0.924 -4.029 1.224 1.00 82.44 75 ILE A N 1
ATOM 647 C CA . ILE A 1 75 ? 0.065 -2.984 1.545 1.00 82.44 75 ILE A CA 1
ATOM 648 C C . ILE A 1 75 ? -0.131 -2.450 2.963 1.00 82.44 75 ILE A C 1
ATOM 650 O O . ILE A 1 75 ? 0.843 -2.261 3.692 1.00 82.44 75 ILE A O 1
ATOM 654 N N . TYR A 1 76 ? -1.378 -2.196 3.363 1.00 85.62 76 TYR A N 1
ATOM 655 C CA . TYR A 1 76 ? -1.670 -1.691 4.705 1.00 85.62 76 TYR A CA 1
ATOM 656 C C . TYR A 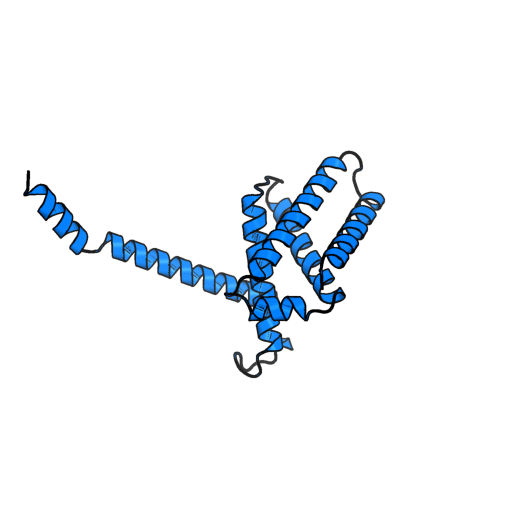1 76 ? -1.268 -2.707 5.773 1.00 85.62 76 TYR A C 1
ATOM 658 O O . TYR A 1 76 ? -0.578 -2.344 6.721 1.00 85.62 76 TYR A O 1
ATOM 666 N N . ALA A 1 77 ? -1.616 -3.982 5.581 1.00 80.75 77 ALA A N 1
ATOM 667 C CA . ALA A 1 77 ? -1.231 -5.057 6.491 1.00 80.75 77 ALA A CA 1
ATOM 668 C C . ALA A 1 77 ? 0.295 -5.224 6.574 1.00 80.75 77 ALA A C 1
ATOM 670 O O . ALA A 1 77 ? 0.848 -5.426 7.656 1.00 80.75 77 ALA A O 1
ATOM 671 N N . TRP A 1 78 ? 1.000 -5.107 5.444 1.00 79.88 78 TRP A N 1
ATOM 672 C CA . TRP A 1 78 ? 2.460 -5.126 5.436 1.00 79.88 78 TRP A CA 1
ATOM 673 C C . TRP A 1 78 ? 3.041 -3.972 6.258 1.00 79.88 78 TRP A C 1
ATOM 675 O O . TRP A 1 78 ? 3.919 -4.201 7.091 1.00 79.88 78 TRP A O 1
ATOM 685 N N . GLU A 1 79 ? 2.554 -2.743 6.082 1.00 81.50 79 GLU A N 1
ATOM 686 C CA . GLU A 1 79 ? 3.068 -1.605 6.849 1.00 81.50 79 GLU A CA 1
ATOM 687 C C . GLU A 1 79 ? 2.752 -1.737 8.344 1.00 81.50 79 GLU A C 1
ATOM 689 O O . GLU A 1 79 ? 3.627 -1.471 9.166 1.00 81.50 79 GLU A O 1
ATOM 694 N N . GLU A 1 80 ? 1.554 -2.199 8.705 1.00 77.94 80 GLU A N 1
ATOM 695 C CA . GLU A 1 80 ? 1.159 -2.449 10.097 1.00 77.94 80 GLU A CA 1
ATOM 696 C C . GLU A 1 80 ? 2.091 -3.450 10.789 1.00 77.94 80 GLU A C 1
ATOM 698 O O . GLU A 1 80 ? 2.585 -3.184 11.889 1.00 77.94 80 GLU A O 1
ATOM 703 N N . ASN A 1 81 ? 2.409 -4.563 10.123 1.00 76.62 81 ASN A N 1
ATOM 704 C CA . ASN A 1 81 ? 3.357 -5.551 10.644 1.00 76.62 81 ASN A CA 1
ATOM 705 C C . ASN A 1 81 ? 4.742 -4.932 10.871 1.00 76.62 81 ASN A C 1
ATOM 707 O O . ASN A 1 81 ? 5.367 -5.127 11.911 1.00 76.62 81 ASN A O 1
ATOM 711 N N . ASN A 1 82 ? 5.201 -4.105 9.934 1.00 71.75 82 ASN A N 1
ATOM 712 C CA . ASN A 1 82 ? 6.491 -3.440 10.064 1.00 71.75 82 ASN A CA 1
ATOM 713 C C . ASN A 1 82 ? 6.505 -2.302 11.102 1.00 71.75 82 ASN A C 1
ATOM 715 O O . ASN A 1 82 ? 7.574 -1.930 11.588 1.00 71.75 82 ASN A O 1
ATOM 719 N N . GLN A 1 83 ? 5.352 -1.720 11.438 1.00 70.25 83 GLN A N 1
ATOM 720 C CA . GLN A 1 83 ? 5.229 -0.768 12.545 1.00 70.25 83 GLN A CA 1
ATOM 721 C C . GLN A 1 83 ? 5.379 -1.453 13.898 1.00 70.25 83 GLN A C 1
ATOM 723 O O . GLN A 1 83 ? 6.062 -0.920 14.780 1.00 70.25 83 GLN A O 1
ATOM 728 N N . ALA A 1 84 ? 4.795 -2.647 14.041 1.00 65.50 84 ALA A N 1
ATOM 729 C CA . ALA A 1 84 ? 4.944 -3.462 15.241 1.00 65.50 84 ALA A CA 1
ATOM 730 C C . ALA A 1 84 ? 6.424 -3.786 15.517 1.00 65.50 84 ALA A C 1
ATOM 732 O O . ALA A 1 84 ? 6.880 -3.674 16.653 1.00 65.50 84 ALA A O 1
ATOM 733 N N . GLU A 1 85 ? 7.206 -4.069 14.472 1.00 65.06 85 GLU A N 1
ATOM 734 C CA . GLU A 1 85 ? 8.649 -4.336 14.573 1.00 65.06 85 GLU A CA 1
ATOM 735 C C . GLU A 1 85 ? 9.496 -3.105 14.959 1.00 65.06 85 GLU A C 1
ATOM 737 O O . GLU A 1 85 ? 10.632 -3.245 15.413 1.00 65.06 85 GLU A O 1
ATOM 742 N N . ARG A 1 86 ? 8.971 -1.883 14.793 1.00 63.44 86 ARG A N 1
ATOM 743 C CA . ARG A 1 86 ? 9.723 -0.620 14.964 1.00 63.44 86 ARG A CA 1
ATOM 744 C C . ARG A 1 86 ? 9.371 0.160 16.228 1.00 63.44 86 ARG A C 1
ATOM 746 O O . ARG A 1 86 ? 9.738 1.334 16.342 1.00 63.44 86 ARG A O 1
ATOM 753 N N . ASN A 1 87 ? 8.674 -0.464 17.179 1.00 62.00 87 ASN A N 1
ATOM 754 C CA . ASN A 1 87 ? 8.213 0.181 18.414 1.00 62.00 87 ASN A CA 1
ATOM 755 C C . ASN A 1 87 ? 7.438 1.496 18.156 1.00 62.00 87 ASN A C 1
ATOM 757 O O . ASN A 1 87 ? 7.546 2.443 18.934 1.00 62.00 87 ASN A O 1
ATOM 761 N N . GLY A 1 88 ? 6.699 1.588 17.040 1.00 58.50 88 GLY A N 1
ATOM 762 C CA . GLY A 1 88 ? 5.808 2.717 16.736 1.00 58.50 88 GLY A CA 1
ATOM 763 C C . GLY A 1 88 ? 6.477 4.059 16.398 1.00 58.50 88 GLY A C 1
ATOM 764 O O . GLY A 1 88 ? 5.802 5.089 16.404 1.00 58.50 88 GLY A O 1
ATOM 765 N N . LYS A 1 89 ? 7.787 4.105 16.107 1.00 57.66 89 LYS A N 1
ATOM 766 C CA . LYS A 1 89 ? 8.439 5.352 15.660 1.00 57.66 89 LYS A CA 1
ATOM 767 C C . LYS A 1 89 ? 8.083 5.657 14.202 1.00 57.66 89 LYS A C 1
ATOM 769 O O . LYS A 1 89 ? 8.587 5.010 13.284 1.00 57.66 89 LYS A O 1
ATOM 774 N N . TYR A 1 90 ? 7.250 6.679 14.000 1.00 61.84 90 TYR A N 1
ATOM 775 C CA . TYR A 1 90 ? 6.760 7.086 12.685 1.00 61.84 90 TYR A CA 1
ATOM 776 C C . TYR A 1 90 ? 7.531 8.271 12.093 1.00 61.84 90 TYR A C 1
ATOM 778 O O . TYR A 1 90 ? 7.672 9.317 12.722 1.00 61.84 90 TYR A O 1
ATOM 786 N N . LEU A 1 91 ? 7.968 8.127 10.841 1.00 65.81 91 LEU A N 1
ATOM 787 C CA . LEU A 1 91 ? 8.384 9.234 9.979 1.00 65.81 91 LEU A CA 1
ATOM 788 C C . LEU A 1 91 ? 7.508 9.175 8.720 1.00 65.81 91 LEU A C 1
ATOM 790 O O . LEU A 1 91 ? 7.639 8.213 7.960 1.00 65.81 91 LEU A O 1
ATOM 794 N N . PRO A 1 92 ? 6.632 10.165 8.466 1.00 65.81 92 PRO A N 1
ATOM 795 C CA . PRO A 1 92 ? 5.758 10.181 7.286 1.00 65.81 92 PRO A CA 1
ATOM 796 C C . PRO A 1 92 ? 6.513 9.989 5.960 1.00 65.81 92 PRO A C 1
ATOM 798 O O . PRO A 1 92 ? 6.047 9.308 5.050 1.00 65.81 92 PRO A O 1
ATOM 801 N N . SER A 1 93 ? 7.735 10.522 5.869 1.00 67.62 93 SER A N 1
ATOM 802 C CA . SER A 1 93 ? 8.621 10.335 4.716 1.00 67.62 93 SER A CA 1
ATOM 803 C C . SER A 1 93 ? 9.021 8.873 4.494 1.00 67.62 93 SER A C 1
ATOM 805 O O . SER A 1 93 ? 9.115 8.428 3.351 1.00 67.62 93 SER A O 1
ATOM 807 N N . LEU A 1 94 ? 9.231 8.114 5.570 1.00 72.88 94 LEU A N 1
ATOM 808 C CA . LEU A 1 94 ? 9.613 6.708 5.504 1.00 72.88 94 LEU A CA 1
ATOM 809 C C . LEU A 1 94 ? 8.436 5.838 5.067 1.00 72.88 94 LEU A C 1
ATOM 811 O O . LEU A 1 94 ? 8.623 4.954 4.236 1.00 72.88 94 LEU A O 1
ATOM 815 N N . LEU A 1 95 ? 7.231 6.127 5.564 1.00 76.44 95 LEU A N 1
ATOM 816 C CA . LEU A 1 95 ? 6.008 5.472 5.104 1.00 76.44 95 LEU A CA 1
ATOM 817 C C . LEU A 1 95 ? 5.827 5.633 3.592 1.00 76.44 95 LEU A C 1
ATOM 819 O O . LEU A 1 95 ? 5.651 4.644 2.881 1.00 76.44 95 LEU A O 1
ATOM 823 N N . ARG A 1 96 ? 5.945 6.869 3.091 1.00 74.00 96 ARG A N 1
ATOM 824 C CA . ARG A 1 96 ? 5.793 7.173 1.663 1.00 74.00 96 ARG A CA 1
ATOM 825 C C . ARG A 1 96 ? 6.753 6.381 0.792 1.00 74.00 96 ARG A C 1
ATOM 827 O O . ARG A 1 96 ? 6.325 5.762 -0.176 1.00 74.00 96 ARG A O 1
ATOM 834 N N . VAL A 1 97 ? 8.039 6.366 1.139 1.00 75.56 97 VAL A N 1
ATOM 835 C CA . VAL A 1 97 ? 9.056 5.617 0.380 1.00 75.56 97 VAL A CA 1
ATOM 836 C C . VAL A 1 97 ? 8.735 4.123 0.348 1.00 75.56 97 VAL A C 1
ATOM 838 O O . VAL A 1 97 ? 8.905 3.473 -0.681 1.00 75.56 97 VAL A O 1
ATOM 841 N N . ARG A 1 98 ? 8.258 3.571 1.462 1.00 76.94 98 ARG A N 1
ATOM 842 C CA . ARG A 1 98 ? 7.979 2.141 1.584 1.00 76.94 98 ARG A CA 1
ATOM 843 C C . ARG A 1 98 ? 6.729 1.723 0.833 1.00 76.94 98 ARG A C 1
ATOM 845 O O . ARG A 1 98 ? 6.815 0.820 0.011 1.00 76.94 98 ARG A O 1
ATOM 852 N N . MET A 1 99 ? 5.614 2.418 1.047 1.00 82.12 99 MET A N 1
ATOM 853 C CA . MET A 1 99 ? 4.384 2.164 0.295 1.00 82.12 99 MET A CA 1
ATOM 854 C C . MET A 1 99 ? 4.621 2.334 -1.201 1.00 82.12 99 MET A C 1
ATOM 856 O O . MET A 1 99 ? 4.179 1.503 -1.985 1.00 82.12 99 MET A O 1
ATOM 860 N N . TRP A 1 100 ? 5.388 3.350 -1.604 1.00 78.44 100 TRP A N 1
ATOM 861 C CA . TRP A 1 100 ? 5.795 3.515 -2.994 1.00 78.44 100 TRP A CA 1
ATOM 862 C C . TRP A 1 100 ? 6.539 2.291 -3.534 1.00 78.44 100 TRP A C 1
ATOM 864 O O . TRP A 1 100 ? 6.183 1.788 -4.599 1.00 78.44 100 TRP A O 1
ATOM 874 N N . ASN A 1 101 ? 7.546 1.799 -2.807 1.00 76.19 101 ASN A N 1
ATOM 875 C CA . ASN A 1 101 ? 8.307 0.620 -3.214 1.00 76.19 101 ASN A CA 1
ATOM 876 C C . ASN A 1 101 ? 7.403 -0.609 -3.351 1.00 76.19 101 ASN A C 1
ATOM 878 O O . ASN A 1 101 ? 7.433 -1.254 -4.395 1.00 76.19 101 ASN A O 1
ATOM 882 N N . GLU A 1 102 ? 6.554 -0.885 -2.363 1.00 79.31 102 GLU A N 1
ATOM 883 C CA . GLU A 1 102 ? 5.618 -2.017 -2.397 1.00 79.31 102 GLU A CA 1
ATOM 884 C C . GLU A 1 102 ? 4.650 -1.922 -3.580 1.00 79.31 102 GLU A C 1
ATOM 886 O O . GLU A 1 102 ? 4.471 -2.879 -4.341 1.00 79.31 102 GLU A O 1
ATOM 891 N N . ILE A 1 103 ? 4.096 -0.730 -3.823 1.00 79.00 103 ILE A N 1
ATOM 892 C CA . ILE A 1 103 ? 3.224 -0.501 -4.973 1.00 79.00 103 ILE A CA 1
ATOM 893 C C . ILE A 1 103 ? 3.977 -0.744 -6.284 1.00 79.00 103 ILE A C 1
ATOM 895 O O . ILE A 1 103 ? 3.441 -1.369 -7.204 1.00 79.00 103 ILE A O 1
ATOM 899 N N . GLN A 1 104 ? 5.226 -0.286 -6.388 1.00 74.56 104 GLN A N 1
ATOM 900 C CA . GLN A 1 104 ? 6.043 -0.541 -7.569 1.00 74.56 104 GLN A CA 1
ATOM 901 C C . GLN A 1 104 ? 6.312 -2.030 -7.780 1.00 74.56 104 GLN A C 1
ATOM 903 O O . GLN A 1 104 ? 6.196 -2.488 -8.920 1.00 74.56 104 GLN A O 1
ATOM 908 N N . VAL A 1 105 ? 6.661 -2.782 -6.731 1.00 71.75 105 VAL A N 1
ATOM 909 C CA . VAL A 1 105 ? 6.938 -4.218 -6.865 1.00 71.75 105 VAL A CA 1
ATOM 910 C C . VAL A 1 105 ? 5.695 -4.967 -7.307 1.00 71.75 105 VAL A C 1
ATOM 912 O O . VAL A 1 105 ? 5.764 -5.753 -8.253 1.00 71.75 105 VAL A O 1
ATOM 915 N N . TYR A 1 106 ? 4.550 -4.675 -6.700 1.00 72.44 106 TYR A N 1
ATOM 916 C CA . TYR A 1 106 ? 3.301 -5.312 -7.084 1.00 72.44 106 TYR A CA 1
ATOM 917 C C . TYR A 1 106 ? 2.896 -4.976 -8.518 1.00 72.44 106 TYR A C 1
ATOM 919 O O . TYR A 1 106 ? 2.562 -5.868 -9.294 1.00 72.44 106 TYR A O 1
ATOM 927 N N . LEU A 1 107 ? 2.965 -3.705 -8.926 1.00 71.62 107 LEU A N 1
ATOM 928 C CA . LEU A 1 107 ? 2.634 -3.334 -10.302 1.00 71.62 107 LEU A CA 1
ATOM 929 C C . LEU A 1 107 ? 3.602 -3.969 -11.304 1.00 71.62 107 LEU A C 1
ATOM 931 O O . LEU A 1 107 ? 3.172 -4.385 -12.375 1.00 71.62 107 LEU A O 1
ATOM 935 N N . GLN A 1 108 ? 4.890 -4.092 -10.973 1.00 67.19 108 GLN A N 1
ATOM 936 C CA . GLN A 1 108 ? 5.854 -4.815 -11.808 1.00 67.19 108 GLN A CA 1
ATOM 937 C C . GLN A 1 108 ? 5.530 -6.309 -11.899 1.00 67.19 108 GLN A C 1
ATOM 939 O O . GLN A 1 108 ? 5.525 -6.851 -13.004 1.00 67.19 108 GLN A O 1
ATOM 944 N N . PHE A 1 109 ? 5.219 -6.955 -10.772 1.00 66.56 109 PHE A N 1
ATOM 945 C CA . PHE A 1 109 ? 4.777 -8.348 -10.716 1.00 66.56 109 PHE A CA 1
ATOM 946 C C . PHE A 1 109 ? 3.551 -8.574 -11.596 1.00 66.56 109 PHE A C 1
ATOM 948 O O . PHE A 1 109 ? 3.496 -9.490 -12.412 1.00 66.56 109 PHE A O 1
ATOM 955 N N . ALA A 1 110 ? 2.570 -7.695 -11.469 1.00 65.38 110 ALA A N 1
ATOM 956 C CA . ALA A 1 110 ? 1.290 -7.840 -12.119 1.00 65.38 110 ALA A CA 1
ATOM 957 C C . ALA A 1 110 ? 1.360 -7.528 -13.628 1.00 65.38 110 ALA A C 1
ATOM 959 O O . ALA A 1 110 ? 0.781 -8.245 -14.447 1.00 65.38 110 ALA A O 1
ATOM 960 N N . VAL A 1 111 ? 2.178 -6.543 -14.020 1.00 64.38 111 VAL A N 1
ATOM 961 C CA . VAL A 1 111 ? 2.566 -6.300 -15.420 1.00 64.38 111 VAL A CA 1
ATOM 962 C C . VAL A 1 111 ? 3.320 -7.501 -15.996 1.00 64.38 111 VAL A C 1
ATOM 964 O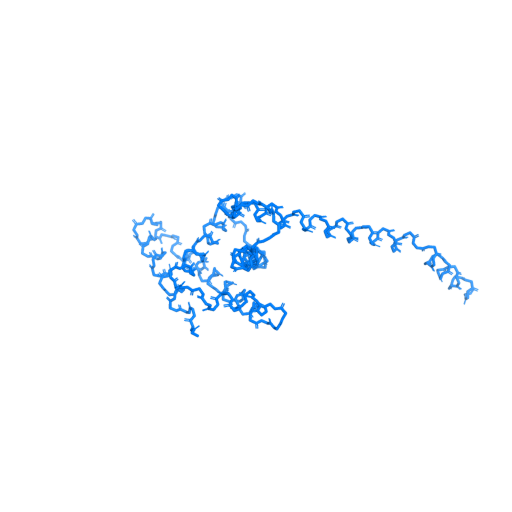 O . VAL A 1 111 ? 3.058 -7.868 -17.140 1.00 64.38 111 VAL A O 1
ATOM 967 N N . ALA A 1 112 ? 4.223 -8.129 -15.235 1.00 60.94 112 ALA A N 1
ATOM 968 C CA . ALA A 1 112 ? 4.915 -9.346 -15.661 1.00 60.94 112 ALA A CA 1
ATOM 969 C C . ALA A 1 112 ? 3.938 -10.521 -15.837 1.00 60.94 112 ALA A C 1
ATOM 971 O O . ALA A 1 112 ? 4.021 -11.226 -16.839 1.00 60.94 112 ALA A O 1
ATOM 972 N N . ARG A 1 113 ? 2.950 -10.678 -14.941 1.00 61.84 113 ARG A N 1
ATOM 973 C CA . ARG A 1 113 ? 1.894 -11.694 -15.092 1.00 61.84 113 ARG A CA 1
ATOM 974 C C . ARG A 1 113 ? 1.014 -11.481 -16.318 1.00 61.84 113 ARG A C 1
ATOM 976 O O . ARG A 1 113 ? 0.617 -12.458 -16.942 1.00 61.84 113 ARG A O 1
ATOM 983 N N . ARG A 1 114 ? 0.688 -10.227 -16.648 1.00 58.62 114 ARG A N 1
ATOM 984 C CA . ARG A 1 114 ? -0.174 -9.884 -17.791 1.00 58.62 114 ARG A CA 1
ATOM 985 C C . ARG A 1 114 ? 0.548 -9.985 -19.138 1.00 58.62 114 ARG A C 1
ATOM 987 O O . ARG A 1 114 ? -0.098 -10.297 -20.130 1.00 58.62 114 ARG A O 1
ATOM 994 N N . ASN A 1 115 ? 1.848 -9.683 -19.181 1.00 54.72 115 ASN A N 1
ATOM 995 C CA . ASN A 1 115 ? 2.583 -9.493 -20.436 1.00 54.72 115 ASN A CA 1
ATOM 996 C C . ASN A 1 115 ? 3.538 -10.627 -20.833 1.00 54.72 115 ASN A C 1
ATOM 998 O O . ASN A 1 115 ? 4.121 -10.503 -21.907 1.00 54.72 115 ASN A O 1
ATOM 1002 N N . ASP A 1 116 ? 3.761 -11.674 -20.028 1.00 51.97 116 ASP A N 1
ATOM 1003 C CA . ASP A 1 116 ? 4.840 -12.621 -20.336 1.00 51.97 116 ASP A CA 1
ATOM 1004 C C . ASP A 1 116 ? 4.416 -14.079 -20.536 1.00 51.97 116 ASP A C 1
ATOM 1006 O O . ASP A 1 116 ? 4.030 -14.804 -19.620 1.00 51.97 116 ASP A O 1
ATOM 1010 N N . THR A 1 117 ? 4.613 -14.487 -21.786 1.00 48.78 117 THR A N 1
ATOM 1011 C CA . THR A 1 117 ? 4.710 -15.842 -22.312 1.00 48.78 117 THR A CA 1
ATOM 1012 C C . THR A 1 117 ? 6.118 -16.454 -22.201 1.00 48.78 117 THR A C 1
ATOM 1014 O O . THR A 1 117 ? 6.277 -17.575 -22.666 1.00 48.78 117 THR A O 1
ATOM 1017 N N . THR A 1 118 ? 7.170 -15.809 -21.665 1.00 46.16 118 THR A N 1
ATOM 1018 C CA . THR A 1 118 ? 8.544 -16.242 -22.038 1.00 46.16 118 THR A CA 1
ATOM 1019 C C . THR A 1 118 ? 9.763 -15.945 -21.141 1.00 46.16 118 THR A C 1
ATOM 1021 O O . THR A 1 118 ? 10.826 -16.470 -21.464 1.00 46.16 118 THR A O 1
ATOM 1024 N N . ARG A 1 119 ? 9.735 -15.191 -20.030 1.00 44.19 119 ARG A N 1
ATOM 1025 C CA . ARG A 1 119 ? 11.023 -14.800 -19.387 1.00 44.19 119 ARG A CA 1
ATOM 1026 C C . ARG A 1 119 ? 11.633 -15.753 -18.348 1.00 44.19 119 ARG A C 1
ATOM 1028 O O . ARG A 1 119 ? 12.817 -15.612 -18.048 1.00 44.19 119 ARG A O 1
ATOM 1035 N N . THR A 1 120 ? 10.902 -16.740 -17.836 1.00 46.47 120 THR A N 1
ATOM 1036 C CA . THR A 1 120 ? 11.446 -17.708 -16.855 1.00 46.47 120 THR A CA 1
ATOM 1037 C C . THR A 1 120 ? 11.340 -19.171 -17.274 1.00 46.47 120 THR A C 1
ATOM 1039 O O . THR A 1 120 ? 11.809 -20.028 -16.533 1.00 46.47 120 THR A O 1
ATOM 1042 N N . GLY A 1 121 ? 10.745 -19.498 -18.428 1.00 44.78 121 GLY A N 1
ATOM 1043 C CA . GLY A 1 121 ? 10.544 -20.890 -18.871 1.00 44.78 121 GLY A CA 1
ATOM 1044 C C . GLY A 1 121 ? 9.665 -21.749 -17.942 1.00 44.78 121 GLY A C 1
ATOM 1045 O O . GLY A 1 121 ? 9.306 -22.865 -18.301 1.00 44.78 121 GLY A O 1
ATOM 1046 N N . ALA A 1 122 ? 9.284 -21.227 -16.775 1.00 39.62 122 ALA A N 1
ATOM 1047 C CA . ALA A 1 122 ? 8.412 -21.845 -15.798 1.00 39.62 122 ALA A CA 1
ATOM 1048 C C . ALA A 1 122 ? 7.048 -21.133 -15.814 1.00 39.62 122 ALA A C 1
ATOM 1050 O O . ALA A 1 122 ? 7.008 -19.897 -15.844 1.00 39.62 122 ALA A O 1
ATOM 1051 N N . PRO A 1 123 ? 5.927 -21.872 -15.767 1.00 40.44 123 PRO A N 1
ATOM 1052 C CA . PRO A 1 123 ? 4.605 -21.279 -15.624 1.00 40.44 123 PRO A CA 1
ATOM 1053 C C . PRO A 1 123 ? 4.541 -20.369 -14.389 1.00 40.44 123 PRO A C 1
ATOM 1055 O O . PRO A 1 123 ? 4.959 -20.758 -13.298 1.00 40.44 123 PRO A O 1
ATOM 1058 N N . LEU A 1 124 ? 3.932 -19.187 -14.533 1.00 43.78 124 LEU A N 1
ATOM 1059 C CA . LEU A 1 124 ? 3.677 -18.201 -13.463 1.00 43.78 124 LEU A CA 1
ATOM 1060 C C . LEU A 1 124 ? 2.873 -18.735 -12.263 1.00 43.78 124 LEU A C 1
ATOM 1062 O O . LEU A 1 124 ? 2.672 -18.011 -11.293 1.00 43.78 124 LEU A O 1
ATOM 1066 N N . VAL A 1 125 ? 2.419 -19.988 -12.306 1.00 44.56 125 VAL A N 1
ATOM 1067 C CA . VAL A 1 125 ? 1.885 -20.712 -11.143 1.00 44.56 125 VAL A CA 1
ATOM 1068 C C . VAL A 1 125 ? 2.916 -20.750 -10.001 1.00 44.56 125 VAL A C 1
ATOM 1070 O O . VAL A 1 125 ? 2.525 -20.795 -8.841 1.00 44.56 125 VAL A O 1
ATOM 1073 N N . TYR A 1 126 ? 4.213 -20.635 -10.322 1.00 42.69 126 TYR A N 1
ATOM 1074 C CA . TYR A 1 126 ? 5.324 -20.680 -9.366 1.00 42.69 126 TYR A CA 1
ATOM 1075 C C . TYR A 1 126 ? 6.005 -19.331 -9.074 1.00 42.69 126 TYR A C 1
ATOM 1077 O O . TYR A 1 126 ? 6.924 -19.312 -8.266 1.00 42.69 126 TYR A O 1
ATOM 1085 N N . TYR A 1 127 ? 5.605 -18.215 -9.703 1.00 45.56 127 TYR A N 1
ATOM 1086 C CA . TYR A 1 127 ? 6.183 -16.896 -9.396 1.00 45.56 127 TYR A CA 1
ATOM 1087 C C . TYR A 1 127 ? 5.280 -16.185 -8.389 1.00 45.56 127 TYR A C 1
ATOM 1089 O O . TYR A 1 127 ? 4.212 -15.674 -8.740 1.00 45.56 127 TYR A O 1
ATOM 1097 N N . SER A 1 128 ? 5.677 -16.226 -7.122 1.00 60.41 128 SER A N 1
ATOM 1098 C CA . SER A 1 128 ? 4.930 -15.628 -6.018 1.00 60.41 128 SER A CA 1
ATOM 1099 C C . SER A 1 128 ? 5.256 -14.137 -5.852 1.00 60.41 128 SER A C 1
ATOM 1101 O O . SER A 1 128 ? 6.255 -13.632 -6.370 1.00 60.41 128 SER A O 1
ATOM 1103 N N . LEU A 1 129 ? 4.420 -13.413 -5.099 1.00 59.50 129 LEU A N 1
ATOM 1104 C CA . LEU A 1 129 ? 4.727 -12.037 -4.688 1.00 59.50 129 LEU A CA 1
ATOM 1105 C C . LEU A 1 129 ? 6.052 -11.981 -3.903 1.00 59.50 129 LEU A C 1
ATOM 1107 O O . LEU A 1 129 ? 6.830 -11.044 -4.061 1.00 59.50 129 LEU A O 1
ATOM 1111 N N . GLU A 1 130 ? 6.350 -13.031 -3.135 1.00 66.19 130 GLU A N 1
ATOM 1112 C CA . GLU A 1 130 ? 7.606 -13.183 -2.402 1.00 66.19 130 GLU A CA 1
ATOM 1113 C C . GLU A 1 130 ? 8.819 -13.274 -3.342 1.00 66.19 130 GLU A C 1
ATOM 1115 O O . GLU A 1 130 ? 9.850 -12.646 -3.095 1.00 66.19 130 GLU A O 1
ATOM 1120 N N . ASP A 1 131 ? 8.692 -13.989 -4.462 1.00 62.31 131 ASP A N 1
ATOM 1121 C CA . ASP A 1 131 ? 9.747 -14.060 -5.478 1.00 62.31 131 ASP A CA 1
ATOM 1122 C C . ASP A 1 131 ? 9.956 -12.711 -6.166 1.00 62.31 131 ASP A C 1
ATOM 1124 O O . ASP A 1 131 ? 11.093 -12.328 -6.447 1.00 62.31 131 ASP A O 1
ATOM 1128 N N . SER A 1 132 ? 8.880 -11.947 -6.372 1.00 62.91 132 SER A N 1
ATOM 1129 C CA . SER A 1 132 ? 8.967 -10.582 -6.895 1.00 62.91 132 SER A CA 1
ATOM 1130 C C . SER A 1 132 ? 9.665 -9.630 -5.919 1.00 62.91 132 SER A C 1
ATOM 1132 O O . SER A 1 132 ? 10.510 -8.837 -6.343 1.00 62.91 132 SER A O 1
ATOM 1134 N N . HIS A 1 133 ? 9.389 -9.736 -4.612 1.00 63.28 133 HIS A N 1
ATOM 1135 C CA . HIS A 1 133 ? 10.127 -8.993 -3.583 1.00 63.28 133 HIS A CA 1
ATOM 1136 C C . HIS A 1 133 ? 11.613 -9.359 -3.594 1.00 63.28 133 HIS A C 1
ATOM 1138 O O . HIS A 1 133 ? 12.463 -8.468 -3.646 1.00 63.28 133 HIS A O 1
ATOM 1144 N N . LYS A 1 134 ? 11.952 -10.655 -3.635 1.00 69.44 134 LYS A N 1
ATOM 1145 C CA . LYS A 1 134 ? 13.349 -11.120 -3.724 1.00 69.44 134 LYS A CA 1
ATOM 1146 C C . LYS A 1 134 ? 14.057 -10.558 -4.957 1.00 69.44 134 LYS A C 1
ATOM 1148 O O . LYS A 1 134 ? 15.205 -10.120 -4.865 1.00 69.44 134 LYS A O 1
ATOM 1153 N N . ASP A 1 135 ? 13.384 -10.532 -6.104 1.00 65.81 135 ASP A N 1
ATOM 1154 C CA . ASP A 1 135 ? 13.969 -10.047 -7.353 1.00 65.81 135 ASP A CA 1
ATOM 1155 C C . ASP A 1 135 ? 14.121 -8.515 -7.377 1.00 65.81 135 ASP A C 1
ATOM 1157 O O . ASP A 1 135 ? 15.107 -7.989 -7.905 1.00 65.81 135 ASP A O 1
ATOM 1161 N N . PHE A 1 136 ? 13.192 -7.785 -6.752 1.00 62.53 136 PHE A N 1
ATOM 1162 C CA . PHE A 1 136 ? 13.309 -6.344 -6.528 1.00 62.53 136 PHE A CA 1
ATOM 1163 C C . PHE A 1 136 ? 14.477 -6.004 -5.597 1.00 62.53 136 PHE A C 1
ATOM 1165 O O . PHE A 1 136 ? 15.329 -5.196 -5.972 1.00 62.53 136 PHE A O 1
ATOM 1172 N N . HIS A 1 137 ? 14.584 -6.670 -4.444 1.00 66.56 137 HIS A N 1
ATOM 1173 C CA . HIS A 1 137 ? 15.711 -6.492 -3.524 1.00 66.56 137 HIS A CA 1
ATOM 1174 C C . HIS A 1 137 ? 17.045 -6.827 -4.197 1.00 66.56 137 HIS A C 1
ATOM 1176 O O . HIS A 1 137 ? 17.980 -6.034 -4.140 1.00 66.56 137 HIS A O 1
ATOM 1182 N N . ARG A 1 138 ? 17.113 -7.917 -4.971 1.00 69.69 138 ARG A N 1
ATOM 1183 C CA . ARG A 1 138 ? 18.303 -8.253 -5.770 1.00 69.69 138 ARG A CA 1
ATOM 1184 C C . ARG A 1 138 ? 18.673 -7.145 -6.768 1.00 69.69 138 ARG A C 1
ATOM 1186 O O . ARG A 1 138 ? 19.859 -6.896 -7.000 1.00 69.69 138 ARG A O 1
ATOM 1193 N N . LYS A 1 139 ? 17.690 -6.493 -7.401 1.00 68.88 139 LYS A N 1
ATOM 1194 C CA . LYS A 1 139 ? 17.930 -5.360 -8.316 1.00 68.88 139 LYS A CA 1
ATOM 1195 C C . LYS A 1 139 ? 18.406 -4.116 -7.568 1.00 68.88 139 LYS A C 1
ATOM 1197 O O . LYS A 1 139 ? 19.321 -3.464 -8.072 1.00 68.88 139 LYS A O 1
ATOM 1202 N N . LEU A 1 140 ? 17.839 -3.819 -6.398 1.00 64.75 140 LEU A N 1
ATOM 1203 C CA . LEU A 1 140 ? 18.289 -2.727 -5.530 1.00 64.75 140 LEU A CA 1
ATOM 1204 C C . LEU A 1 140 ? 19.731 -2.942 -5.069 1.00 64.75 140 LEU A C 1
ATOM 1206 O O . LEU A 1 140 ? 20.567 -2.082 -5.329 1.00 64.75 140 LEU A O 1
ATOM 1210 N N . ASP A 1 141 ? 20.062 -4.120 -4.539 1.00 69.44 141 ASP A N 1
ATOM 1211 C CA . ASP A 1 141 ? 21.428 -4.471 -4.129 1.00 69.44 141 ASP A CA 1
ATOM 1212 C C . ASP A 1 141 ? 22.422 -4.309 -5.285 1.00 69.44 141 ASP A C 1
ATOM 1214 O O . ASP A 1 141 ? 23.542 -3.818 -5.130 1.00 69.44 141 ASP A O 1
ATOM 1218 N N . LYS A 1 142 ? 22.019 -4.716 -6.495 1.00 74.56 142 LYS A N 1
ATOM 1219 C CA . LYS A 1 142 ? 22.844 -4.560 -7.698 1.00 74.56 142 LYS A CA 1
ATOM 1220 C C . LYS A 1 142 ? 23.029 -3.089 -8.078 1.00 74.56 142 LYS A C 1
ATOM 1222 O O . LYS A 1 142 ? 24.102 -2.730 -8.565 1.00 74.56 142 LYS A O 1
ATOM 1227 N N . LEU A 1 143 ? 22.007 -2.256 -7.890 1.00 68.00 143 LEU A N 1
ATOM 1228 C CA . LEU A 1 143 ? 22.072 -0.815 -8.123 1.00 68.00 143 LEU A CA 1
ATOM 1229 C C . LEU A 1 143 ? 22.986 -0.137 -7.096 1.00 68.00 143 LEU A C 1
ATOM 1231 O O . LEU A 1 143 ? 23.866 0.623 -7.487 1.00 68.00 143 LEU A O 1
ATOM 1235 N N . GLU A 1 144 ? 22.850 -0.467 -5.812 1.00 70.56 144 GLU A N 1
ATOM 1236 C CA . GLU A 1 144 ? 23.709 0.051 -4.743 1.00 70.56 144 GLU A CA 1
ATOM 1237 C C . GLU A 1 144 ? 25.173 -0.320 -4.965 1.00 70.56 144 GLU A C 1
ATOM 1239 O O . GLU A 1 144 ? 26.044 0.546 -4.901 1.00 70.56 144 GLU A O 1
ATOM 1244 N N . ARG A 1 145 ? 25.457 -1.575 -5.337 1.00 75.62 145 ARG A N 1
ATOM 1245 C CA . ARG A 1 145 ? 26.818 -2.004 -5.703 1.00 75.62 145 ARG A CA 1
ATOM 1246 C C . ARG A 1 145 ? 27.372 -1.221 -6.890 1.00 75.62 145 ARG A C 1
ATOM 1248 O O . ARG A 1 145 ? 28.549 -0.874 -6.887 1.00 75.62 145 ARG A O 1
ATOM 1255 N N . ARG A 1 146 ? 26.546 -0.925 -7.900 1.00 72.31 146 ARG A N 1
ATOM 1256 C CA . ARG A 1 146 ? 26.950 -0.095 -9.049 1.00 72.31 146 ARG A CA 1
ATOM 1257 C C . ARG A 1 146 ? 27.226 1.347 -8.640 1.00 72.31 146 ARG A C 1
ATOM 1259 O O . ARG A 1 146 ? 28.237 1.890 -9.067 1.00 72.31 146 ARG A O 1
ATOM 1266 N N . ASN A 1 147 ? 26.373 1.935 -7.807 1.00 70.44 147 ASN A N 1
ATOM 1267 C CA . ASN A 1 147 ? 26.553 3.296 -7.306 1.00 70.44 147 ASN A CA 1
ATOM 1268 C C . ASN A 1 147 ? 27.808 3.400 -6.433 1.00 70.44 147 ASN A C 1
ATOM 1270 O O . ASN A 1 147 ? 28.584 4.335 -6.595 1.00 70.44 147 ASN A O 1
ATOM 1274 N N . LYS A 1 148 ? 28.063 2.403 -5.577 1.00 75.12 148 LYS A N 1
ATOM 1275 C CA . LYS A 1 148 ? 29.281 2.324 -4.765 1.00 75.12 148 LYS A CA 1
ATOM 1276 C C . LYS A 1 148 ? 30.533 2.182 -5.632 1.00 75.12 148 LYS A C 1
ATOM 1278 O O . LYS A 1 148 ? 31.481 2.934 -5.449 1.00 75.12 148 LYS A O 1
ATOM 1283 N N . ALA A 1 149 ? 30.506 1.302 -6.633 1.00 74.50 149 ALA A N 1
ATOM 1284 C CA . ALA A 1 149 ? 31.614 1.145 -7.575 1.00 74.50 149 ALA A CA 1
ATOM 1285 C C . ALA A 1 149 ? 31.848 2.399 -8.442 1.00 74.50 149 ALA A C 1
ATOM 1287 O O . ALA A 1 149 ? 32.984 2.692 -8.808 1.00 74.50 149 ALA A O 1
ATOM 1288 N N . ALA A 1 150 ? 30.791 3.144 -8.781 1.00 71.94 150 ALA A N 1
ATOM 1289 C CA . ALA A 1 150 ? 30.904 4.424 -9.477 1.00 71.94 150 ALA A CA 1
ATOM 1290 C C . ALA A 1 150 ? 31.516 5.504 -8.570 1.00 71.94 150 ALA A C 1
ATOM 1292 O O . ALA A 1 150 ? 32.442 6.187 -8.995 1.00 71.94 150 ALA A O 1
ATOM 1293 N N . ALA A 1 151 ? 31.077 5.593 -7.311 1.00 69.94 151 ALA A N 1
ATOM 1294 C CA . ALA A 1 151 ? 31.635 6.515 -6.323 1.00 69.94 151 ALA A CA 1
ATOM 1295 C C . ALA A 1 151 ? 33.112 6.209 -6.007 1.00 69.94 151 ALA A C 1
ATOM 1297 O O . ALA A 1 151 ? 33.927 7.122 -5.930 1.00 69.94 151 ALA A O 1
ATOM 1298 N N . GLU A 1 152 ? 33.489 4.932 -5.890 1.00 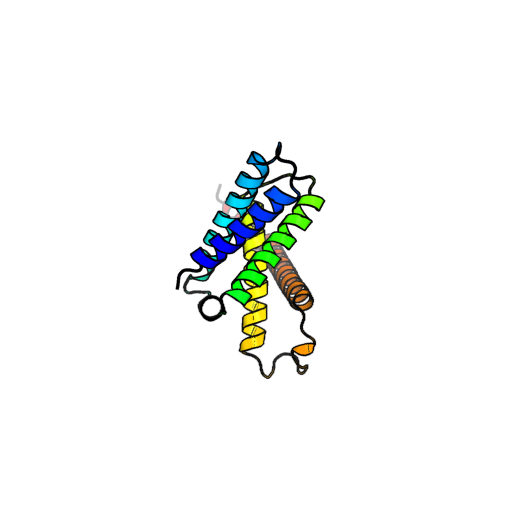71.50 152 GLU A N 1
ATOM 1299 C CA . GLU A 1 152 ? 34.886 4.510 -5.708 1.00 71.50 152 GLU A CA 1
ATOM 1300 C C . GLU A 1 152 ? 35.748 4.808 -6.944 1.00 71.50 152 GLU A C 1
ATOM 1302 O O . GLU A 1 152 ? 36.915 5.170 -6.803 1.00 71.50 152 GLU A O 1
ATOM 1307 N N . LYS A 1 153 ? 35.183 4.715 -8.157 1.00 67.81 153 LYS A N 1
ATOM 1308 C CA . LYS A 1 153 ? 35.865 5.144 -9.389 1.00 67.81 153 LYS A CA 1
ATOM 1309 C C . LYS A 1 153 ? 36.043 6.658 -9.473 1.00 67.81 153 LYS A C 1
ATOM 1311 O O . LYS A 1 153 ? 37.086 7.089 -9.941 1.00 67.81 153 LYS A O 1
ATOM 1316 N N . GLU A 1 154 ? 35.069 7.449 -9.028 1.00 63.47 154 GLU A N 1
ATOM 1317 C CA . GLU A 1 154 ? 35.207 8.912 -8.948 1.00 63.47 154 GLU A CA 1
ATOM 1318 C C . GLU A 1 154 ? 36.194 9.356 -7.860 1.00 63.47 154 GLU A C 1
ATOM 1320 O O . GLU A 1 154 ? 36.857 10.384 -8.004 1.00 63.47 154 GLU A O 1
ATOM 1325 N N . LEU A 1 155 ? 36.293 8.601 -6.761 1.00 58.66 155 LEU A N 1
ATOM 1326 C CA . LEU A 1 155 ? 37.245 8.867 -5.682 1.00 58.66 155 LEU A CA 1
ATOM 1327 C C . LEU A 1 155 ? 38.683 8.525 -6.098 1.00 58.66 155 LEU A C 1
ATOM 1329 O O . LEU A 1 155 ? 39.603 9.256 -5.749 1.00 58.66 155 LEU A O 1
ATOM 1333 N N . ASN A 1 156 ? 38.856 7.456 -6.879 1.00 59.88 156 ASN A N 1
ATOM 1334 C CA . ASN A 1 156 ? 40.146 6.990 -7.393 1.00 59.88 156 ASN A CA 1
ATOM 1335 C C . ASN A 1 156 ? 40.443 7.473 -8.827 1.00 59.88 156 ASN A C 1
ATOM 1337 O O . ASN A 1 156 ? 41.270 6.866 -9.508 1.00 59.88 156 ASN A O 1
ATOM 1341 N N . ASP A 1 157 ? 39.770 8.520 -9.322 1.00 61.50 157 ASP A N 1
ATOM 1342 C CA . ASP A 1 157 ? 40.054 9.074 -10.651 1.00 61.50 157 ASP A CA 1
ATOM 1343 C C . ASP A 1 157 ? 41.365 9.893 -10.615 1.00 61.50 157 ASP A C 1
ATOM 1345 O O . ASP A 1 157 ? 41.392 10.982 -10.026 1.00 61.50 157 ASP A O 1
ATOM 1349 N N . PRO A 1 158 ? 42.450 9.449 -11.284 1.00 58.88 158 PRO A N 1
ATOM 1350 C CA . PRO A 1 158 ? 43.731 10.167 -11.312 1.00 58.88 158 PRO A CA 1
ATOM 1351 C C . PRO A 1 158 ? 43.642 11.559 -11.974 1.00 58.88 158 PRO A C 1
ATOM 1353 O O . PRO A 1 158 ? 44.561 12.380 -11.864 1.00 58.88 158 PRO A O 1
ATOM 1356 N N . ARG A 1 159 ? 42.526 11.880 -12.648 1.00 59.22 159 ARG A N 1
ATOM 1357 C CA . ARG A 1 159 ? 42.255 13.220 -13.198 1.00 59.22 159 ARG A CA 1
ATOM 1358 C C . ARG A 1 159 ? 41.905 14.259 -12.128 1.00 59.22 159 ARG A C 1
ATOM 1360 O O . ARG A 1 159 ? 42.097 15.452 -12.363 1.00 59.22 159 ARG A O 1
ATOM 1367 N N .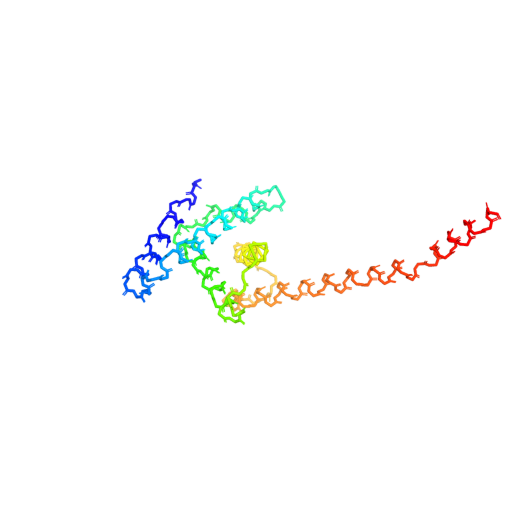 ARG A 1 160 ? 41.428 13.840 -10.947 1.00 52.91 160 ARG A N 1
ATOM 1368 C CA . ARG A 1 160 ? 41.188 14.753 -9.812 1.00 52.91 160 ARG A CA 1
ATOM 1369 C C . ARG A 1 160 ? 42.483 15.181 -9.130 1.00 52.91 160 ARG A C 1
ATOM 1371 O O . ARG A 1 160 ? 42.617 16.353 -8.789 1.00 52.91 160 ARG A O 1
ATOM 1378 N N . GLU A 1 161 ? 43.452 14.278 -8.987 1.00 51.00 161 GLU A N 1
ATOM 1379 C CA . GLU A 1 161 ? 44.772 14.624 -8.440 1.00 51.00 161 GLU A CA 1
ATOM 1380 C C . GLU A 1 161 ? 45.513 15.607 -9.352 1.00 51.00 161 GLU A C 1
ATOM 1382 O O . GLU A 1 161 ? 46.074 16.592 -8.880 1.00 51.00 161 GLU A O 1
ATOM 1387 N N . SER A 1 162 ? 45.436 15.419 -10.671 1.00 51.88 162 SER A N 1
ATOM 1388 C CA . SER A 1 162 ? 46.060 16.333 -11.636 1.00 51.88 162 SER A CA 1
ATOM 1389 C C . SER A 1 162 ? 45.394 17.717 -11.680 1.00 51.88 162 SER A C 1
ATOM 1391 O O . SER A 1 162 ? 46.109 18.713 -11.773 1.00 51.88 162 SER A O 1
ATOM 1393 N N . GLN A 1 163 ? 44.069 17.827 -11.514 1.00 50.06 163 GLN A N 1
ATOM 1394 C CA . GLN A 1 163 ? 43.396 19.130 -11.363 1.00 50.06 163 GLN A CA 1
ATOM 1395 C C . GLN A 1 163 ? 43.713 19.817 -10.022 1.00 50.06 163 GLN A C 1
ATOM 1397 O O . GLN A 1 163 ? 43.931 21.030 -9.989 1.00 50.06 163 GLN A O 1
ATOM 1402 N N . ALA A 1 164 ? 43.800 19.062 -8.922 1.00 51.16 164 ALA A N 1
ATOM 1403 C CA . ALA A 1 164 ? 44.173 19.602 -7.614 1.00 51.16 164 ALA A CA 1
ATOM 1404 C C . ALA A 1 164 ? 45.638 20.084 -7.572 1.00 51.16 164 ALA A C 1
ATOM 1406 O O . ALA A 1 164 ? 45.929 21.115 -6.964 1.00 51.16 164 ALA A O 1
ATOM 1407 N N . VAL A 1 165 ? 46.553 19.388 -8.257 1.00 52.69 165 VAL A N 1
ATOM 1408 C CA . VAL A 1 165 ? 47.958 19.804 -8.413 1.00 52.69 165 VAL A CA 1
ATOM 1409 C C . VAL A 1 165 ? 48.078 21.036 -9.318 1.00 52.69 165 VAL A C 1
ATOM 1411 O O . VAL A 1 165 ? 48.828 21.955 -8.989 1.00 52.69 165 VAL A O 1
ATOM 1414 N N . PHE A 1 166 ? 47.299 21.120 -10.402 1.00 49.34 166 PHE A N 1
ATOM 1415 C CA . PHE A 1 166 ? 47.320 22.277 -11.307 1.00 49.34 166 PHE A CA 1
ATOM 1416 C C . PHE A 1 166 ? 46.893 23.578 -10.603 1.00 49.34 166 PHE A C 1
ATOM 1418 O O . PHE A 1 166 ? 47.529 24.612 -10.777 1.00 49.34 166 PHE A O 1
ATOM 1425 N N . HIS A 1 167 ? 45.877 23.527 -9.735 1.00 48.44 167 HIS A N 1
ATOM 1426 C CA . HIS A 1 167 ? 45.442 24.697 -8.961 1.00 48.44 167 HIS A CA 1
ATOM 1427 C C . HIS A 1 167 ? 46.374 25.070 -7.799 1.00 48.44 167 HIS A C 1
ATOM 1429 O O . HIS A 1 167 ? 46.368 26.222 -7.364 1.00 48.44 167 HIS A O 1
ATOM 1435 N N . ARG A 1 168 ? 47.189 24.135 -7.297 1.00 49.31 168 ARG A N 1
ATOM 1436 C CA . ARG A 1 168 ? 48.169 24.408 -6.232 1.00 49.31 168 ARG A CA 1
ATOM 1437 C C . ARG A 1 168 ? 49.431 25.106 -6.753 1.00 49.31 168 ARG A C 1
ATOM 1439 O O . ARG A 1 168 ? 50.047 25.843 -5.996 1.00 49.31 168 ARG A O 1
ATOM 1446 N N . ASN A 1 169 ? 49.761 24.919 -8.032 1.00 50.91 169 ASN A N 1
ATOM 1447 C CA . ASN A 1 169 ? 50.924 25.519 -8.702 1.00 50.91 169 ASN A CA 1
ATOM 1448 C C . ASN A 1 169 ? 50.631 26.881 -9.366 1.00 50.91 169 ASN A C 1
ATOM 1450 O O . ASN A 1 169 ? 51.501 27.437 -10.030 1.00 50.91 169 ASN A O 1
ATOM 1454 N N . LEU A 1 170 ? 49.409 27.405 -9.216 1.00 51.47 170 LEU A N 1
ATOM 1455 C CA . LEU A 1 170 ? 48.972 28.712 -9.730 1.00 51.47 170 LEU A CA 1
ATOM 1456 C C . LEU A 1 170 ? 48.780 29.760 -8.612 1.00 51.47 170 LEU A C 1
ATOM 1458 O O . LEU A 1 170 ? 48.108 30.768 -8.830 1.00 51.47 170 LEU A O 1
ATOM 1462 N N . ARG A 1 171 ? 49.333 29.517 -7.416 1.00 43.06 171 ARG A N 1
ATOM 1463 C CA . ARG A 1 171 ? 49.424 30.491 -6.317 1.00 43.06 171 ARG A CA 1
ATOM 1464 C C . ARG A 1 171 ? 50.860 30.927 -6.095 1.00 43.06 171 ARG A C 1
ATOM 1466 O O . ARG A 1 171 ? 51.737 30.040 -6.146 1.00 43.06 171 ARG A O 1
#

Secondary structure (DSSP, 8-state):
--THHHHHHHHHHHHHHHHHHS-GGGHHHHHHHHHHHHHHHHHHHHHHTSTT-HHHHHHHHHS-HHHHHHHHHHHHHHHHHHHHTTTT---HHHHHHHHHHHHHHHHHHHHHHHH-SSSSSS-GGG--HHHHHHHHHHHHHHHHHHHHHHHHHHHT-HHHHHHHHHHHTT-

Radius of gyration: 22.21 Å; chains: 1; bounding box: 67×52×46 Å

Organism: Psilocybe cubensis (NCBI:txid181762)

Foldseek 3Di:
DDLVVLLVVLVVVQVVVCVVPNDVVCVVVSVVVSVLLVVLLVVLLVVCPDPVNVLLNVLLVPDDSVVVNVLSVVLVVVVVVVCVVVVNDDDSVVSNVSSNLSSVLVSVLSSCVVPDPDDPPDPCVPCDSVNSVVVSVVVVVVVVVVVVVVVVCVVPPVVVVVVVVVVVVVD

Sequence (171 aa):
MSYSHVMDEIFAERNARFEQYGIHEKREQWNAYNELLRSTFEECIEHIKRPRAVKSFQYWSDLPDDNKKKFILEIYAWEENNQAERNGKYLPSLLRVRMWNEIQVYLQFAVARRNDTTRTGAPLVYYSLEDSHKDFHRKLDKLERRNKAAAEKELNDPRRESQAVFHRNLR